Protein AF-A0A842NBE6-F1 (afdb_monomer)

Foldseek 3Di:
DDADPVRDQQADPVPGHGPLVVPVVSVVVVVVVVVPVPPPPPPPD

Structure (mmCIF, N/CA/C/O backbone):
data_AF-A0A842NBE6-F1
#
_entry.id   AF-A0A842NBE6-F1
#
loop_
_atom_site.group_PDB
_atom_site.id
_atom_site.type_symbol
_atom_site.label_atom_id
_atom_site.label_alt_id
_atom_site.label_comp_id
_atom_site.label_asym_id
_atom_site.label_entity_id
_atom_site.label_seq_id
_atom_site.pdbx_PDB_ins_code
_atom_site.Cartn_x
_atom_site.Cartn_y
_atom_site.Cartn_z
_atom_site.occupancy
_atom_site.B_iso_or_equiv
_atom_site.auth_seq_id
_atom_site.auth_comp_id
_atom_site.auth_asym_id
_atom_site.auth_atom_id
_atom_site.pdbx_PDB_model_num
ATOM 1 N N . TYR A 1 1 ? -9.407 -4.851 7.342 1.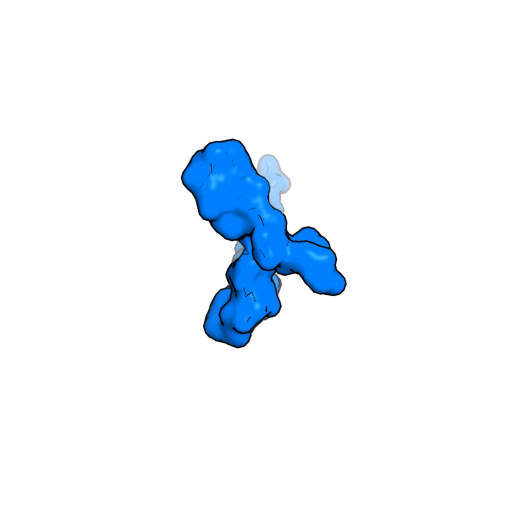00 83.00 1 TYR A N 1
ATOM 2 C CA . TYR A 1 1 ? -7.989 -4.520 7.559 1.00 83.00 1 TYR A CA 1
ATOM 3 C C . TYR A 1 1 ? -7.718 -4.622 9.046 1.00 83.00 1 TYR A C 1
ATOM 5 O O . TYR A 1 1 ? -8.528 -4.101 9.803 1.00 83.00 1 TYR A O 1
ATOM 13 N N . GLU A 1 2 ? -6.661 -5.323 9.438 1.00 86.38 2 GLU A N 1
ATOM 14 C CA . GLU A 1 2 ? -6.128 -5.340 10.798 1.00 86.38 2 GLU A CA 1
ATOM 15 C C . GLU A 1 2 ? -5.533 -3.969 11.105 1.00 86.38 2 GLU A C 1
ATOM 17 O O . GLU A 1 2 ? -4.977 -3.321 10.207 1.00 86.38 2 GLU A O 1
ATOM 22 N N . LYS A 1 3 ? -5.711 -3.508 12.341 1.00 90.62 3 LYS A N 1
ATOM 23 C CA . LYS A 1 3 ? -5.211 -2.220 12.806 1.00 90.62 3 LYS A CA 1
ATOM 24 C C . LYS A 1 3 ? -4.259 -2.427 13.975 1.00 90.62 3 LYS A C 1
ATOM 26 O O . LYS A 1 3 ? -4.502 -3.318 14.781 1.00 90.62 3 LYS A O 1
ATOM 31 N N . ASN A 1 4 ? -3.218 -1.605 14.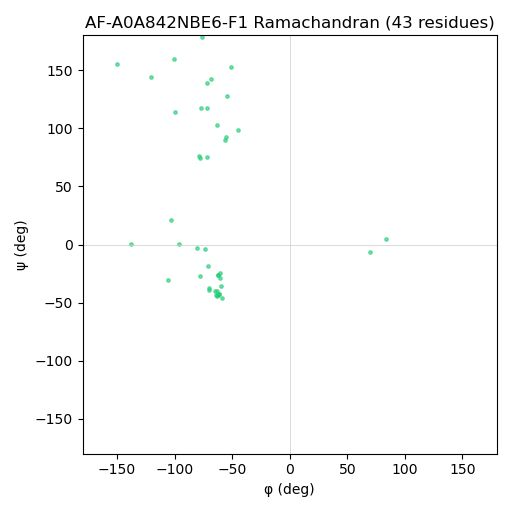058 1.00 89.19 4 ASN A N 1
ATOM 32 C CA . ASN A 1 4 ? -2.375 -1.542 15.248 1.00 89.19 4 ASN A CA 1
ATOM 33 C C . ASN A 1 4 ? -3.070 -0.757 16.380 1.00 89.19 4 ASN A C 1
ATOM 35 O O . ASN A 1 4 ? -4.180 -0.245 16.204 1.00 89.19 4 ASN A O 1
ATOM 39 N N . GLU A 1 5 ? -2.402 -0.651 17.528 1.00 92.75 5 GLU A N 1
ATOM 40 C CA . GLU A 1 5 ? -2.895 0.056 18.722 1.00 92.75 5 GLU A CA 1
ATOM 41 C C . GLU A 1 5 ? -3.159 1.551 18.468 1.00 92.75 5 GLU A C 1
ATOM 43 O O . GLU A 1 5 ? -4.086 2.120 19.039 1.00 92.75 5 GLU A O 1
ATOM 48 N N . ASP A 1 6 ? -2.436 2.161 17.526 1.00 92.31 6 ASP A N 1
ATOM 49 C CA . ASP A 1 6 ? -2.639 3.550 17.090 1.00 92.31 6 ASP A CA 1
ATOM 50 C C . ASP A 1 6 ? -3.795 3.713 16.078 1.00 92.31 6 ASP A C 1
ATOM 52 O O . ASP A 1 6 ? -4.106 4.816 15.626 1.00 92.31 6 ASP A O 1
ATOM 56 N N . GLY A 1 7 ? -4.430 2.612 15.663 1.00 87.81 7 GLY A N 1
ATOM 57 C CA . GLY A 1 7 ? -5.535 2.603 14.705 1.00 87.81 7 GLY A CA 1
ATOM 58 C C . GLY A 1 7 ? -5.128 2.626 13.224 1.0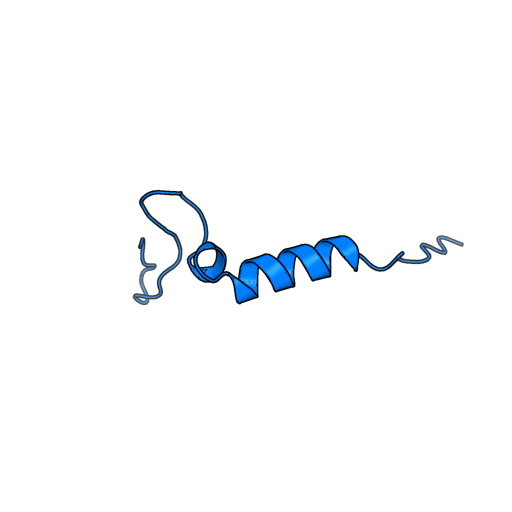0 87.81 7 GLY A C 1
ATOM 59 O O . GLY A 1 7 ? -6.016 2.656 12.357 1.00 87.81 7 GLY A O 1
ATOM 60 N N . PHE A 1 8 ? -3.832 2.559 12.898 1.00 86.19 8 PHE A N 1
ATOM 61 C CA . PHE A 1 8 ? -3.337 2.447 11.523 1.00 86.19 8 PHE A CA 1
ATOM 62 C C . PHE A 1 8 ? -3.609 1.064 10.946 1.00 86.19 8 PHE A C 1
ATOM 64 O O . PHE A 1 8 ? -3.418 0.046 11.601 1.00 86.19 8 PHE A O 1
ATOM 71 N N . LYS A 1 9 ? -4.025 1.017 9.677 1.00 88.44 9 LYS A N 1
ATOM 72 C CA . LYS A 1 9 ? -4.244 -0.240 8.951 1.00 88.44 9 LYS A CA 1
ATOM 73 C C . LYS A 1 9 ? -2.892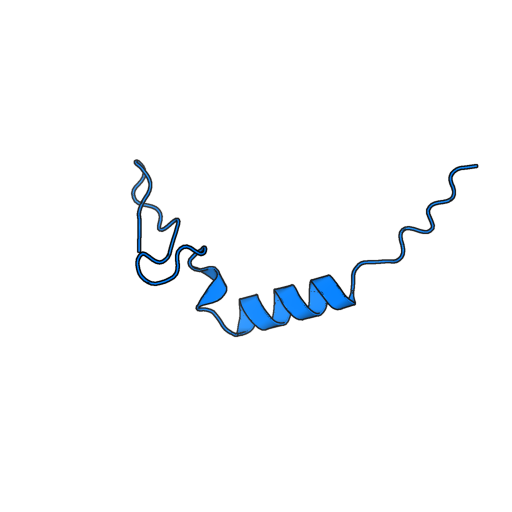 -0.885 8.641 1.00 88.44 9 LYS A C 1
ATOM 75 O O . LYS A 1 9 ? -2.129 -0.322 7.863 1.00 88.44 9 LYS A O 1
ATOM 80 N N . ILE A 1 10 ? -2.639 -2.070 9.184 1.00 88.31 10 ILE A N 1
ATOM 81 C CA . ILE A 1 10 ? -1.369 -2.790 9.014 1.00 88.31 10 ILE A CA 1
ATOM 82 C C . ILE A 1 10 ? -1.473 -3.979 8.058 1.00 88.31 10 ILE A C 1
ATOM 84 O O . ILE A 1 10 ? -0.519 -4.256 7.339 1.00 88.31 10 ILE A O 1
ATOM 88 N N . ALA A 1 11 ? -2.634 -4.634 7.962 1.00 86.94 11 ALA A N 1
ATOM 89 C CA . ALA A 1 11 ? -2.803 -5.791 7.081 1.00 86.94 11 ALA A CA 1
ATOM 90 C C . ALA A 1 11 ? -4.233 -5.945 6.546 1.00 86.94 11 ALA A C 1
ATOM 92 O O . ALA A 1 11 ? -5.216 -5.499 7.137 1.00 86.94 11 ALA A O 1
ATOM 93 N N . CYS A 1 12 ? -4.381 -6.596 5.401 1.00 87.81 12 CYS A N 1
ATOM 94 C CA . CYS A 1 12 ? -5.643 -7.116 4.894 1.00 87.81 12 CYS A CA 1
ATOM 95 C C . CYS A 1 12 ? -6.004 -8.404 5.643 1.00 87.81 12 CYS A C 1
ATOM 97 O O . CYS A 1 12 ? -5.336 -9.414 5.484 1.00 87.81 12 CYS A O 1
ATOM 99 N N . VAL A 1 13 ? -7.119 -8.427 6.375 1.00 86.25 13 VAL A N 1
ATOM 100 C CA . VAL A 1 13 ? -7.574 -9.637 7.099 1.00 86.25 13 VAL A CA 1
ATOM 101 C C . VAL A 1 13 ? -7.887 -10.827 6.184 1.00 86.25 13 VAL A C 1
ATOM 103 O O . VAL A 1 13 ? -7.789 -11.969 6.605 1.00 86.25 13 VAL A O 1
ATOM 106 N N . LYS A 1 14 ? -8.256 -10.574 4.921 1.00 87.94 14 LYS A N 1
ATOM 107 C CA . LYS A 1 14 ? -8.578 -11.627 3.945 1.00 87.94 14 LYS A CA 1
ATOM 108 C C . LYS A 1 14 ? -7.327 -12.298 3.370 1.00 87.94 14 LYS A C 1
ATOM 110 O O . LYS A 1 14 ? -7.402 -13.426 2.903 1.00 87.94 14 LYS A O 1
ATOM 115 N N . CYS A 1 15 ? -6.211 -11.580 3.335 1.00 87.56 15 CYS A N 1
ATOM 116 C CA . CYS A 1 15 ? -5.071 -11.919 2.495 1.00 87.56 15 CYS A CA 1
ATOM 117 C C . CYS A 1 15 ? -3.709 -11.768 3.183 1.00 87.56 15 CYS A C 1
ATOM 119 O O . CYS A 1 15 ? -2.681 -12.037 2.572 1.00 87.56 15 CYS A O 1
ATOM 121 N N . GLY A 1 16 ? -3.692 -11.360 4.453 1.00 81.88 16 GLY A N 1
ATOM 122 C CA . GLY A 1 16 ? -2.519 -11.344 5.329 1.00 81.88 16 GLY A CA 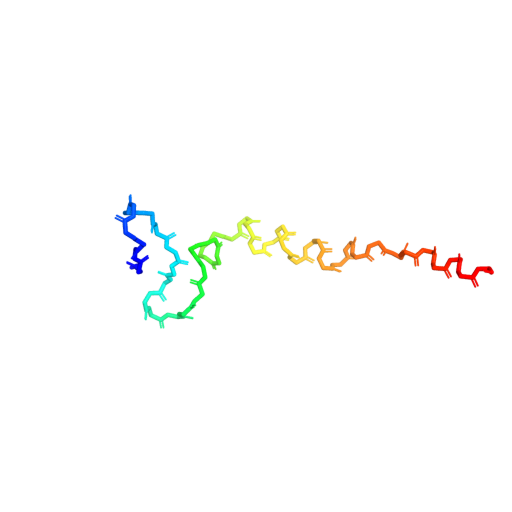1
ATOM 123 C C . GLY A 1 16 ? -1.443 -10.314 4.983 1.00 81.88 16 GLY A C 1
ATOM 124 O O . GLY A 1 16 ? -0.497 -10.155 5.741 1.00 81.88 16 GLY A O 1
ATOM 125 N N . HIS A 1 17 ? -1.562 -9.597 3.866 1.00 84.19 17 HIS A N 1
ATOM 126 C CA . HIS A 1 17 ? -0.546 -8.654 3.414 1.00 84.19 17 HIS A CA 1
ATOM 127 C C . HIS A 1 17 ? -0.900 -7.202 3.734 1.00 84.19 17 HIS A C 1
ATOM 129 O O . HIS A 1 17 ? -2.072 -6.854 3.900 1.00 84.19 17 HIS A O 1
ATOM 135 N N . GLY A 1 18 ? 0.114 -6.334 3.743 1.00 84.50 18 GLY A N 1
ATOM 136 C CA . GLY A 1 18 ? -0.056 -4.897 3.953 1.00 84.50 18 GLY A CA 1
ATOM 137 C C . GLY A 1 18 ? -1.112 -4.270 3.030 1.00 84.50 18 GLY A C 1
ATOM 138 O O . GLY A 1 18 ? -1.355 -4.772 1.924 1.00 84.50 18 GLY A O 1
ATOM 139 N N . PRO A 1 19 ? -1.764 -3.170 3.451 1.00 83.12 19 PRO A N 1
ATOM 140 C CA . PRO A 1 19 ? -2.799 -2.507 2.659 1.00 83.12 19 PRO A CA 1
ATOM 141 C C . PRO A 1 19 ? -2.287 -1.995 1.309 1.00 83.12 19 PRO A C 1
ATOM 143 O O . PRO A 1 19 ? -3.072 -1.889 0.369 1.00 83.12 19 PRO A O 1
ATOM 146 N N . GLN A 1 20 ? -0.982 -1.738 1.182 1.00 81.94 20 GLN A N 1
ATOM 147 C CA . GLN A 1 20 ? -0.387 -1.257 -0.063 1.00 81.94 20 GLN A CA 1
ATOM 148 C C . GLN A 1 20 ? -0.538 -2.270 -1.213 1.00 81.94 20 GLN A C 1
ATOM 150 O O . GLN A 1 20 ? -0.642 -1.884 -2.368 1.00 81.94 20 GLN A O 1
ATOM 155 N N . ASN A 1 21 ? -0.655 -3.566 -0.910 1.00 81.25 21 ASN A N 1
ATOM 156 C CA . ASN A 1 21 ? -0.838 -4.617 -1.915 1.00 81.25 21 ASN A CA 1
ATOM 157 C C . ASN A 1 21 ? -2.242 -4.657 -2.548 1.00 81.25 21 ASN A C 1
ATOM 159 O O . ASN A 1 21 ? -2.462 -5.449 -3.461 1.00 81.25 21 ASN A O 1
ATOM 163 N N . HIS A 1 22 ? -3.190 -3.829 -2.101 1.00 83.50 22 HIS A N 1
ATOM 164 C C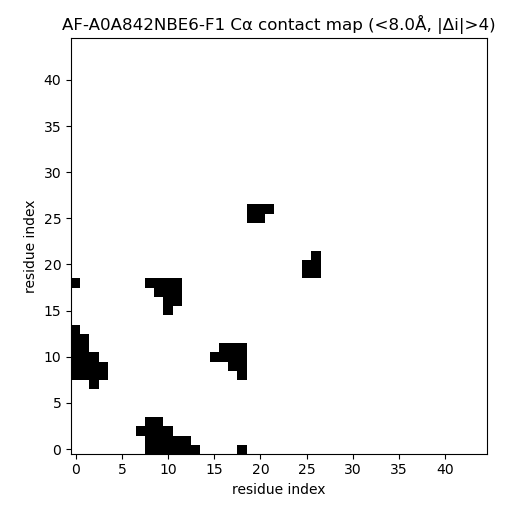A . HIS A 1 22 ? -4.452 -3.584 -2.816 1.00 83.50 22 HIS A CA 1
ATOM 165 C C . HIS A 1 22 ? -4.420 -2.332 -3.696 1.00 83.50 22 HIS A C 1
ATOM 167 O O . HIS A 1 22 ? -5.428 -2.009 -4.316 1.00 83.50 22 HIS A O 1
ATOM 173 N N . ASN A 1 23 ? -3.296 -1.619 -3.729 1.00 84.50 23 ASN A N 1
ATOM 174 C CA . ASN A 1 23 ? -3.100 -0.500 -4.631 1.00 84.50 23 ASN A CA 1
ATOM 175 C C . ASN A 1 23 ? -2.276 -0.977 -5.833 1.00 84.50 23 ASN A C 1
ATOM 177 O O . ASN A 1 23 ? -1.105 -1.328 -5.679 1.00 84.50 23 ASN A O 1
ATOM 181 N N . ASP A 1 24 ? -2.883 -0.985 -7.018 1.00 82.88 24 ASP A N 1
ATOM 182 C CA . ASP A 1 24 ? -2.226 -1.424 -8.251 1.00 82.88 24 ASP A CA 1
ATOM 183 C C . ASP A 1 24 ? -0.988 -0.581 -8.578 1.00 82.88 24 ASP A C 1
ATOM 185 O O . ASP A 1 24 ? 0.034 -1.136 -8.974 1.00 82.88 24 ASP A O 1
ATOM 189 N N . GLU A 1 25 ? -1.008 0.724 -8.290 1.00 81.88 25 GLU A N 1
ATOM 190 C CA . GLU A 1 25 ? 0.163 1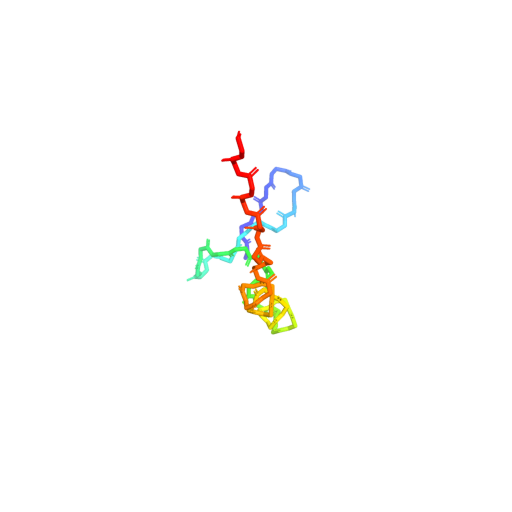.590 -8.470 1.00 81.88 25 GLU A CA 1
ATOM 191 C C . GLU A 1 25 ? 1.320 1.167 -7.565 1.00 81.88 25 GLU A C 1
ATOM 193 O O . GLU A 1 25 ? 2.475 1.154 -7.989 1.00 81.88 25 GLU A O 1
ATOM 198 N N . PHE A 1 26 ? 1.026 0.776 -6.321 1.00 80.81 26 PHE A N 1
ATOM 199 C CA . PHE A 1 26 ? 2.046 0.283 -5.401 1.00 80.81 26 PHE A CA 1
ATOM 200 C C . PHE A 1 26 ? 2.572 -1.087 -5.832 1.00 80.81 26 PHE A C 1
ATOM 202 O O . PHE A 1 26 ? 3.775 -1.330 -5.756 1.00 80.81 26 PHE A O 1
ATOM 209 N N . ARG A 1 27 ? 1.701 -1.975 -6.325 1.00 82.19 27 ARG A N 1
ATOM 210 C CA . ARG A 1 27 ? 2.117 -3.279 -6.861 1.00 82.19 27 ARG A CA 1
ATOM 211 C C . ARG A 1 27 ? 3.022 -3.109 -8.078 1.00 82.19 27 ARG A C 1
ATOM 213 O O . ARG A 1 27 ? 4.051 -3.775 -8.165 1.00 82.19 27 ARG A O 1
ATOM 220 N N . ASP A 1 28 ? 2.675 -2.207 -8.987 1.00 81.50 28 ASP A N 1
ATOM 221 C CA . ASP A 1 28 ? 3.478 -1.923 -10.172 1.00 81.50 28 ASP A CA 1
ATOM 222 C C . ASP A 1 28 ? 4.780 -1.201 -9.825 1.00 81.50 28 ASP A C 1
ATOM 224 O O . ASP A 1 28 ? 5.819 -1.515 -10.403 1.00 81.50 28 ASP A O 1
ATOM 228 N N . ALA A 1 29 ? 4.768 -0.286 -8.855 1.00 78.75 29 ALA A N 1
ATOM 229 C CA . ALA A 1 29 ? 5.981 0.349 -8.348 1.00 78.75 29 ALA A CA 1
ATOM 230 C C . ALA A 1 29 ? 6.916 -0.668 -7.677 1.00 78.75 29 ALA A C 1
ATOM 232 O O . ALA A 1 29 ? 8.116 -0.651 -7.941 1.00 78.75 29 ALA A O 1
ATOM 233 N N . ALA A 1 30 ? 6.381 -1.587 -6.868 1.00 77.75 30 ALA A N 1
ATOM 234 C CA . ALA A 1 30 ? 7.149 -2.658 -6.240 1.00 77.75 30 ALA A CA 1
ATOM 235 C C . ALA A 1 30 ? 7.757 -3.608 -7.285 1.00 77.75 30 ALA A C 1
ATOM 237 O O . ALA A 1 30 ? 8.946 -3.904 -7.217 1.00 77.75 30 ALA A O 1
ATOM 238 N N . ARG A 1 31 ? 6.987 -4.010 -8.306 1.00 77.94 31 ARG A N 1
ATOM 239 C CA . ARG A 1 31 ? 7.491 -4.812 -9.439 1.00 77.94 31 ARG A CA 1
ATOM 240 C C . ARG A 1 31 ? 8.572 -4.085 -10.232 1.00 77.94 31 ARG A C 1
ATOM 242 O O . ARG A 1 31 ? 9.589 -4.676 -10.587 1.00 77.94 31 ARG A O 1
ATOM 249 N N . LYS A 1 32 ? 8.379 -2.790 -10.495 1.00 77.81 32 LYS A N 1
ATOM 250 C CA . LYS A 1 32 ? 9.400 -1.955 -11.138 1.00 77.81 32 LYS A CA 1
ATOM 251 C C . LYS A 1 32 ? 10.656 -1.888 -10.280 1.00 77.81 32 LYS A C 1
ATOM 253 O O . LYS A 1 32 ? 11.739 -2.041 -10.828 1.00 77.81 32 LYS A O 1
ATOM 258 N N . ASN A 1 33 ? 10.531 -1.724 -8.965 1.00 68.94 33 ASN A N 1
ATOM 259 C CA . ASN A 1 33 ? 11.672 -1.690 -8.056 1.00 68.94 33 ASN A CA 1
ATOM 260 C C . ASN A 1 33 ? 12.422 -3.030 -8.013 1.00 68.94 33 ASN A C 1
ATOM 262 O O . ASN A 1 33 ? 13.642 -3.023 -8.082 1.00 68.94 33 ASN A O 1
ATOM 266 N N . GLU A 1 34 ? 11.714 -4.162 -8.017 1.00 63.09 34 GLU A N 1
ATOM 267 C CA . GLU A 1 34 ? 12.322 -5.496 -8.137 1.00 63.09 34 GLU A CA 1
ATOM 268 C C . GLU A 1 34 ? 13.132 -5.625 -9.439 1.00 63.09 34 GLU A C 1
ATOM 270 O O . GLU A 1 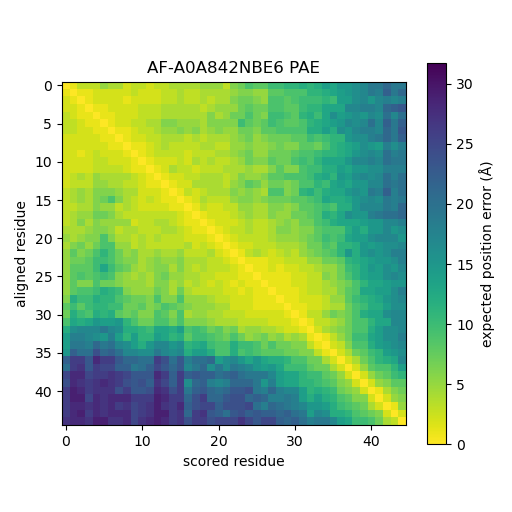34 ? 14.295 -6.026 -9.419 1.00 63.09 34 GLU A O 1
ATOM 275 N N . SER A 1 35 ? 12.570 -5.182 -10.569 1.00 62.84 35 SER A N 1
ATOM 276 C CA . SER A 1 35 ? 13.278 -5.167 -11.861 1.00 62.84 35 SER A CA 1
ATOM 277 C C . SER A 1 35 ? 14.392 -4.113 -11.952 1.00 62.84 35 SER A C 1
ATOM 279 O O . SER A 1 35 ? 15.275 -4.204 -12.803 1.00 62.84 35 SER A O 1
ATOM 281 N N . GLN A 1 36 ? 14.354 -3.116 -11.065 1.00 58.50 36 GLN A N 1
ATOM 282 C CA . GLN A 1 36 ? 15.369 -2.084 -10.881 1.00 58.50 36 GLN A CA 1
ATOM 283 C C . GLN A 1 36 ? 16.223 -2.352 -9.647 1.00 58.50 36 GLN A C 1
ATOM 285 O O . GLN A 1 36 ? 16.842 -1.411 -9.147 1.00 58.50 36 GLN A O 1
ATOM 290 N N . SER A 1 37 ? 16.276 -3.604 -9.165 1.00 59.81 37 SER A N 1
ATOM 291 C CA . SER A 1 37 ? 17.280 -4.045 -8.207 1.00 59.81 37 SER A CA 1
ATOM 292 C C . SER A 1 37 ? 18.621 -3.721 -8.836 1.00 59.81 37 SER A C 1
ATOM 294 O O . SER A 1 37 ? 19.129 -4.463 -9.682 1.00 59.81 37 SER A O 1
ATOM 296 N N . GLN A 1 38 ? 19.127 -2.530 -8.509 1.00 61.78 38 GLN A N 1
ATOM 297 C CA . GLN A 1 38 ? 20.346 -2.025 -9.078 1.00 61.78 38 GLN A CA 1
ATOM 298 C C . GLN A 1 38 ? 21.366 -3.103 -8.803 1.00 61.78 38 GLN A C 1
ATOM 300 O O . GLN A 1 38 ? 21.487 -3.587 -7.672 1.00 61.78 38 GLN A O 1
ATOM 305 N N . LYS A 1 39 ? 22.040 -3.510 -9.876 1.00 61.25 39 LYS A N 1
ATOM 306 C CA . LYS A 1 39 ? 23.337 -4.146 -9.787 1.00 61.25 39 LYS A CA 1
ATOM 307 C C . LYS A 1 39 ? 24.112 -3.288 -8.794 1.00 61.25 39 LYS A C 1
ATOM 309 O O . LYS A 1 39 ? 24.560 -2.200 -9.137 1.00 61.25 39 LYS A O 1
ATOM 314 N N . ARG A 1 40 ? 24.172 -3.710 -7.529 1.00 60.97 40 ARG A N 1
ATOM 315 C CA . ARG A 1 40 ? 25.261 -3.276 -6.680 1.00 60.97 40 ARG A CA 1
ATOM 316 C C . ARG A 1 40 ? 26.433 -3.878 -7.422 1.00 60.97 40 ARG A C 1
ATOM 318 O O . ARG A 1 40 ? 26.551 -5.103 -7.426 1.00 60.97 40 ARG A O 1
ATOM 325 N N . ASP A 1 41 ? 27.173 -3.055 -8.161 1.00 61.50 41 ASP A N 1
ATOM 326 C CA . ASP A 1 41 ? 28.544 -3.387 -8.513 1.00 61.50 41 ASP A CA 1
ATOM 327 C C . ASP A 1 41 ? 29.207 -3.624 -7.164 1.00 61.50 4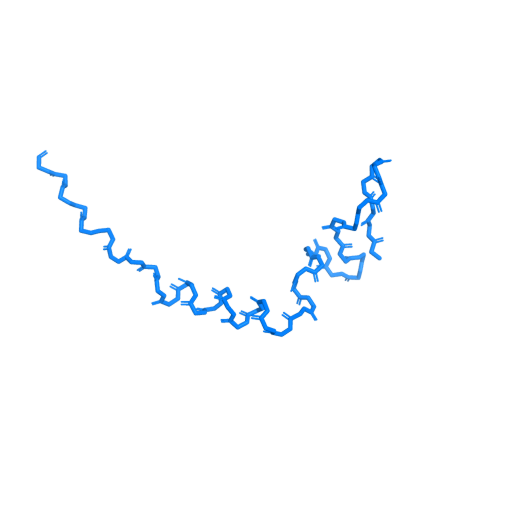1 ASP A C 1
ATOM 329 O O . ASP A 1 41 ? 29.572 -2.706 -6.432 1.00 61.50 41 ASP A O 1
ATOM 333 N N . ALA A 1 42 ? 29.146 -4.880 -6.740 1.00 62.56 42 ALA A N 1
ATOM 334 C CA . ALA A 1 42 ? 29.724 -5.351 -5.515 1.00 62.56 42 ALA A CA 1
ATOM 335 C C . ALA A 1 42 ? 31.209 -5.477 -5.827 1.00 62.56 42 ALA A C 1
ATOM 337 O O . ALA A 1 42 ? 31.714 -6.572 -6.054 1.00 62.56 42 ALA A O 1
ATOM 338 N N . ASP A 1 43 ? 31.874 -4.328 -5.908 1.00 61.53 43 ASP A N 1
ATOM 339 C CA . ASP A 1 43 ? 33.320 -4.230 -5.848 1.00 61.53 43 ASP A CA 1
ATOM 340 C C . ASP A 1 43 ? 33.720 -4.509 -4.394 1.00 61.53 43 ASP A C 1
ATOM 342 O O . ASP A 1 43 ? 33.958 -3.612 -3.587 1.00 61.53 43 ASP A O 1
ATOM 346 N N . PHE A 1 44 ? 33.657 -5.787 -4.016 1.00 63.81 44 PHE A N 1
ATOM 347 C CA . PHE A 1 44 ? 34.389 -6.294 -2.862 1.00 63.81 44 PHE A CA 1
ATOM 348 C C . PHE A 1 44 ? 35.840 -6.487 -3.317 1.00 63.81 44 PHE A C 1
ATOM 350 O O . PHE A 1 44 ? 36.242 -7.606 -3.643 1.00 63.81 44 PHE A O 1
ATOM 357 N N . GLY A 1 45 ? 36.568 -5.372 -3.424 1.00 59.34 45 GLY A N 1
ATOM 358 C CA . GLY A 1 45 ? 38.027 -5.347 -3.557 1.00 59.34 45 GLY A CA 1
ATOM 359 C C . GLY A 1 45 ? 38.736 -5.743 -2.269 1.00 59.34 45 GLY A C 1
ATOM 360 O O . GLY A 1 45 ? 38.151 -5.542 -1.177 1.00 59.34 45 GLY A O 1
#

Radius of gyration: 15.86 Å; Cα contacts (8 Å, |Δi|>4): 33; chains: 1; bounding box: 47×16×31 Å

pLDDT: mean 78.08, std 10.88, range [58.5, 92.75]

Secondary structure (DSSP, 8-state):
-EE-TT--EEE-TTTSS-GGGG-HHHHHHHHHHHHT---------

Mean predicted aligned error: 9.54 Å

Solvent-accessible surface area (backbone atoms only — not comparable to full-atom values): 2867 Å² total; per-residue (Å²): 100,42,57,49,97,87,63,50,73,57,22,29,74,92,71,75,40,46,59,58,76,79,34,67,69,50,47,52,49,50,53,49,46,63,76,54,59,67,80,70,80,75,78,80,121

Nearest PDB structures (foldseek):
  8cvj-assembly1_1n  TM=3.323E-01  e=2.487E+00  Thermus thermophilus HB8
  5wnp-assembly1_N  TM=3.474E-01  e=4.400E+00  Thermus thermophilus HB8
  4v9j-assembly1_AN  TM=2.628E-01  e=2.927E+00  Thermus thermophilus HB27

Sequence (45 aa):
YEKNEDGFKIACVKCGHGPQNHNDEFRDAARKNESQSQKRDADFG